Protein 7TLW (pdb70)

Foldseek 3Di:
DPADDLVRVLVQVVDFQWKFKWWFDDWADDVVVQKIKTKTKTQFTFHHPLCQWADDVVDPSITIHIEIEGNVCRVCVDGDMWIWTFYADPNHTYTDHTHHVVVNVVSVVVCVVVVNRPDDDDRD

Organism: Mus musculus (NCBI:txid10090)

Solvent-accessible surface area: 7330 Å² total; per-residue (Å²): 111,92,125,29,64,90,93,88,5,12,91,11,0,37,107,6,41,0,0,0,43,0,86,48,85,85,41,72,83,40,80,140,121,124,34,0,22,6,92,0,66,0,20,88,48,70,72,46,91,69,134,21,0,93,80,8,130,183,43,99,51,56,65,68,11,84,0,32,14,101,43,114,38,1,93,83,49,40,166,32,32,15,0,3,1,0,70,0,91,196,44,116,3,82,38,34,6,38,32,98,8,64,59,7,62,133,28,18,144,132,4,78,156,108,58,96,23,87,37,134,16,130,9,134

B-factor: mean 32.49, std 14.84, range [12.59, 102.36]

Radius of gyration: 14.04 Å; Cα contacts (8 Å, |Δi|>4): 259; chains: 1; bounding box: 40×35×30 Å

Structure (mmCIF, N/CA/C/O backbone):
data_7TLW
#
_entry.id   7TLW
#
_cell.length_a   61.999
_cell.length_b   80.162
_cell.length_c   51.585
_cell.angle_alpha   90.000
_cell.angle_beta   90.000
_cell.angle_gamma   90.000
#
_symmetry.space_group_name_H-M   'C 2 2 21'
#
loop_
_entity.id
_entity.type
_entity.pdbx_description
1 polymer 'Meteorin-like protein'
2 non-polymer 'IODIDE ION'
3 water water
#
loop_
_atom_site.group_PDB
_atom_site.id
_atom_site.type_symbol
_atom_site.label_atom_id
_atom_site.label_alt_id
_atom_site.label_comp_id
_atom_site.label_asym_id
_atom_site.label_entity_id
_atom_site.label_seq_id
_atom_site.pdbx_PDB_ins_code
_atom_site.Cartn_x
_atom_site.Cartn_y
_atom_site.Cartn_z
_atom_site.occupancy
_atom_site.B_iso_or_equiv
_atom_site.auth_seq_id
_atom_site.auth_comp_id
_atom_site.auth_asym_id
_atom_site.auth_atom_id
_atom_site.pdbx_PDB_model_num
ATOM 1 N N . CYS A 1 17 ? 15.872 7.742 22.738 1.00 60.31 143 CYS A N 1
ATOM 2 C CA . CYS A 1 17 ? 16.742 8.097 21.624 1.00 64.43 143 CYS A CA 1
ATOM 3 C C . CYS A 1 17 ? 15.987 8.839 20.524 1.00 64.66 143 CYS A C 1
ATOM 4 O O . CYS A 1 17 ? 16.594 9.354 19.585 1.00 67.92 143 CYS A O 1
ATOM 11 N N . ARG A 1 18 ? 14.664 8.875 20.621 1.00 56.11 144 ARG A N 1
ATOM 12 C CA . ARG A 1 18 ? 13.906 9.751 19.744 1.00 55.60 144 ARG A CA 1
ATOM 13 C C . ARG A 1 18 ? 14.380 11.189 19.963 1.00 46.57 144 ARG A C 1
ATOM 14 O O . ARG A 1 18 ? 14.682 11.571 21.096 1.00 45.43 144 ARG A O 1
ATOM 18 N N . PRO A 1 19 ? 14.498 11.988 18.905 1.00 45.88 145 PRO A N 1
ATOM 19 C CA . PRO A 1 19 ? 14.807 13.407 19.121 1.00 42.87 145 PRO A CA 1
ATOM 20 C C . PRO A 1 19 ? 13.751 14.067 19.991 1.00 36.52 145 PRO A C 1
ATOM 21 O O . PRO A 1 19 ? 12.585 13.657 20.026 1.00 38.53 145 PRO A O 1
ATOM 32 N N . CYS A 1 20 ? 14.185 15.101 20.709 1.00 24.62 146 CYS A N 1
ATOM 33 C CA . CYS A 1 20 ? 13.246 15.977 21.391 1.00 21.48 146 CYS A CA 1
ATOM 34 C C . CYS A 1 20 ? 12.252 16.547 20.386 1.00 26.14 146 CYS A C 1
ATOM 35 O O . CYS A 1 20 ? 12.616 16.886 19.257 1.00 21.91 146 CYS A O 1
ATOM 42 N N . SER A 1 21 ? 11.000 16.671 20.808 1.00 27.71 147 SER A N 1
ATOM 43 C CA . SER A 1 21 ? 10.016 17.402 20.029 1.00 22.31 147 SER A CA 1
ATOM 44 C C . SER A 1 21 ? 10.375 18.883 19.990 1.00 17.88 147 SER A C 1
ATOM 45 O O . SER A 1 21 ? 11.108 19.395 20.840 1.00 19.16 147 SER A O 1
ATOM 53 N N . ASP A 1 22 ? 9.819 19.582 19.000 1.00 17.76 148 ASP A N 1
ATOM 54 C CA . ASP A 1 22 ? 9.998 21.030 18.942 1.00 19.32 148 ASP A CA 1
ATOM 55 C C . ASP A 1 22 ? 9.508 21.703 20.220 1.00 20.35 148 ASP A C 1
ATOM 56 O O . ASP A 1 22 ? 10.127 22.659 20.694 1.00 20.12 148 ASP A O 1
ATOM 65 N N . THR A 1 23 ? 8.387 21.241 20.783 1.00 22.75 149 THR A N 1
ATOM 66 C CA . THR A 1 23 ? 7.929 21.805 22.051 1.00 23.93 149 THR A CA 1
ATOM 67 C C . THR A 1 23 ? 8.974 21.605 23.136 1.00 18.22 149 THR A C 1
ATOM 68 O O . THR A 1 23 ? 9.272 22.528 23.907 1.00 22.05 149 THR A O 1
ATOM 79 N N . GLU A 1 24 ? 9.556 20.404 23.207 1.00 21.00 150 GLU A N 1
ATOM 80 C CA . GLU A 1 24 ? 10.555 20.124 24.226 1.00 20.66 150 GLU A CA 1
ATOM 81 C C . GLU A 1 24 ? 11.784 21.011 24.061 1.00 18.95 150 GLU A C 1
ATOM 82 O O . GLU A 1 24 ? 12.350 21.487 25.047 1.00 16.94 150 GLU A O 1
ATOM 94 N N . VAL A 1 25 ? 12.215 21.244 22.821 1.00 16.78 151 VAL A N 1
ATOM 95 C CA . VAL A 1 25 ? 13.373 22.108 22.615 1.00 17.06 151 VAL A CA 1
ATOM 96 C C . VAL A 1 25 ? 13.051 23.542 23.019 1.00 19.69 151 VAL A C 1
ATOM 97 O O . VAL A 1 25 ? 13.870 24.226 23.644 1.00 16.33 151 VAL A O 1
ATOM 110 N N . LEU A 1 26 ? 11.851 24.020 22.708 1.00 18.65 152 LEU A N 1
ATOM 111 C CA . LEU A 1 26 ? 11.527 25.405 23.039 1.00 16.71 152 LEU A CA 1
ATOM 112 C C . LEU A 1 26 ? 11.518 25.632 24.543 1.00 18.86 152 LEU A C 1
ATOM 113 O O . LEU A 1 26 ? 11.926 26.693 25.023 1.00 23.14 152 LEU A O 1
ATOM 129 N N . LEU A 1 27 ? 11.015 24.661 25.298 1.00 17.62 153 LEU A N 1
ATOM 130 C CA . LEU A 1 27 ? 11.053 24.747 26.749 1.00 17.91 153 LEU A CA 1
ATOM 131 C C . LEU A 1 27 ? 12.480 24.596 27.273 1.00 17.27 153 LEU A C 1
ATOM 132 O O . LEU A 1 27 ? 12.884 25.276 28.230 1.00 20.44 153 LEU A O 1
ATOM 148 N N . ALA A 1 28 ? 13.256 23.717 26.647 1.00 16.73 154 ALA A N 1
ATOM 149 C CA . ALA A 1 28 ? 14.607 23.440 27.125 1.00 16.41 154 ALA A CA 1
ATOM 150 C C . ALA A 1 28 ? 15.490 24.672 27.042 1.00 16.41 154 ALA A C 1
ATOM 151 O O . ALA A 1 28 ? 16.318 24.902 27.925 1.00 17.82 154 ALA A O 1
ATOM 158 N N . ILE A 1 29 ? 15.363 25.459 25.972 1.00 15.99 155 ILE A N 1
ATOM 159 C CA . ILE A 1 29 ? 16.261 26.600 25.861 1.00 18.32 155 ILE A CA 1
ATOM 160 C C . ILE A 1 29 ? 15.951 27.635 26.936 1.00 18.86 155 ILE A C 1
ATOM 161 O O . ILE A 1 29 ? 16.799 28.487 27.241 1.00 22.65 155 ILE A O 1
ATOM 177 N N . CYS A 1 30 ? 14.774 27.557 27.558 1.00 19.77 156 CYS A N 1
ATOM 178 C CA . CYS A 1 30 ? 14.450 28.450 28.663 1.00 27.65 156 CYS A CA 1
ATOM 179 C C . CYS A 1 30 ? 14.819 27.892 30.034 1.00 26.27 156 CYS A C 1
ATOM 180 O O . CYS A 1 30 ? 15.209 28.669 30.912 1.00 27.51 156 CYS A O 1
ATOM 187 N N . THR A 1 31 ? 14.732 26.580 30.248 1.00 19.76 157 THR A N 1
ATOM 188 C CA . THR A 1 31 ? 14.850 26.008 31.582 1.00 20.30 157 THR A CA 1
ATOM 189 C C . THR A 1 31 ? 16.074 25.126 31.812 1.00 20.81 157 THR A C 1
ATOM 190 O O . THR A 1 31 ? 16.406 24.866 32.970 1.00 22.59 157 THR A O 1
ATOM 201 N N . SER A 1 32 ? 16.735 24.647 30.765 1.00 18.55 158 SER A N 1
ATOM 202 C CA . SER A 1 32 ? 17.844 23.729 30.934 1.00 17.04 158 SER A CA 1
ATOM 203 C C . SER A 1 32 ? 19.048 24.413 31.569 1.00 19.03 158 SER A C 1
ATOM 204 O O . SER A 1 32 ? 19.295 25.609 31.392 1.00 22.18 158 SER A O 1
ATOM 212 N N . ASP A 1 33 ? 19.820 23.613 32.295 1.00 17.43 159 ASP A N 1
ATOM 213 C CA . ASP A 1 33 ? 20.995 24.141 32.970 1.00 18.19 159 ASP A CA 1
ATOM 214 C C . ASP A 1 33 ? 22.017 24.678 31.972 1.00 20.73 159 ASP A C 1
ATOM 215 O O . ASP A 1 33 ? 22.688 25.680 32.247 1.00 20.62 159 ASP A O 1
ATOM 224 N N . PHE A 1 34 ? 22.184 24.011 30.820 1.00 15.63 160 PHE A N 1
ATOM 225 C CA . PHE A 1 34 ? 23.096 24.519 29.798 1.00 15.90 160 PHE A CA 1
ATOM 226 C C . PHE A 1 34 ? 22.457 24.494 28.413 1.00 14.56 160 PHE A C 1
ATOM 227 O O . PHE A 1 34 ? 21.643 23.627 28.091 1.00 18.31 160 PHE A O 1
ATOM 244 N N . VAL A 1 35 ? 22.858 25.474 27.600 1.00 14.84 161 VAL A N 1
ATOM 245 C CA . VAL A 1 35 ? 22.408 25.684 26.225 1.00 17.55 161 VAL A CA 1
ATOM 246 C C . VAL A 1 35 ? 23.642 26.207 25.491 1.00 16.66 161 VAL A C 1
ATOM 247 O O . VAL A 1 35 ? 24.125 27.299 25.803 1.00 17.82 161 VAL A O 1
ATOM 260 N N . VAL A 1 36 ? 24.142 25.444 24.519 1.00 14.43 162 VAL A N 1
ATOM 261 C CA . VAL A 1 36 ? 25.355 25.804 23.793 1.00 16.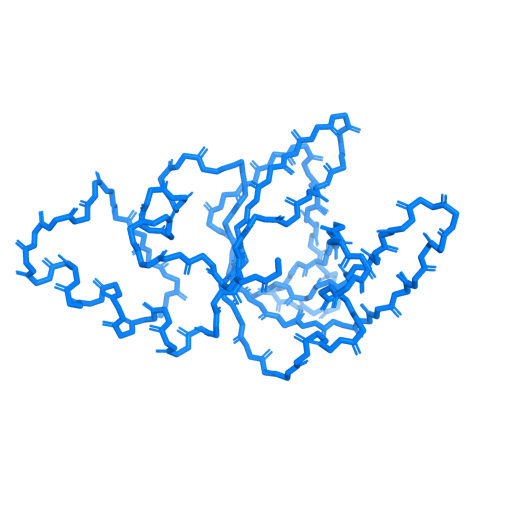68 162 VAL A CA 1
ATOM 262 C C . VAL A 1 36 ? 25.198 25.383 22.341 1.00 17.07 162 VAL A C 1
ATOM 263 O O . VAL A 1 36 ? 24.484 24.431 22.022 1.00 18.31 162 VAL A O 1
ATOM 276 N N . ARG A 1 37 ? 25.840 26.133 21.453 1.00 15.17 163 ARG A N 1
ATOM 277 C CA . ARG A 1 37 ? 25.971 25.767 20.053 1.00 14.88 163 ARG A CA 1
ATOM 278 C C . ARG A 1 37 ? 27.385 25.252 19.832 1.00 18.04 163 ARG A C 1
ATOM 279 O O . ARG A 1 37 ? 28.349 25.854 20.304 1.00 16.96 163 ARG A O 1
ATOM 300 N N . GLY A 1 38 ? 27.525 24.152 19.116 1.00 16.75 164 GLY A N 1
ATOM 301 C CA . GLY A 1 38 ? 28.861 23.677 18.831 1.00 18.71 164 GLY A CA 1
ATOM 302 C C . GLY A 1 38 ? 28.904 22.397 18.045 1.00 16.45 164 GLY A C 1
ATOM 303 O O . GLY A 1 38 ? 27.950 22.006 17.372 1.00 15.51 164 GLY A O 1
ATOM 307 N N A PHE A 1 39 ? 30.056 21.740 18.167 0.46 15.73 165 PHE A N 1
ATOM 308 N N B PHE A 1 39 ? 30.050 21.736 18.126 0.54 15.78 165 PHE A N 1
ATOM 309 C CA A PHE A 1 39 ? 30.405 20.562 17.395 0.46 15.53 165 PHE A CA 1
ATOM 310 C CA B PHE A 1 39 ? 30.253 20.513 17.375 0.54 15.48 165 PHE A CA 1
ATOM 311 C C A PHE A 1 39 ? 30.877 19.459 18.330 0.46 15.66 165 PHE A C 1
ATOM 312 C C B PHE A 1 39 ? 31.019 19.502 18.210 0.54 15.65 165 PHE A C 1
ATOM 313 O O A PHE A 1 39 ? 31.275 19.706 19.471 0.46 14.79 165 PHE A O 1
ATOM 314 O O B PHE A 1 39 ? 31.720 19.841 19.163 0.54 13.00 165 PHE A O 1
ATOM 347 N N . ILE A 1 40 ? 30.867 18.238 17.821 1.00 16.46 166 ILE A N 1
ATOM 348 C CA . ILE A 1 40 ? 31.509 17.139 18.518 1.00 13.84 166 ILE A CA 1
ATOM 349 C C . ILE A 1 40 ? 33.001 17.151 18.207 1.00 15.33 166 ILE A C 1
ATOM 350 O O . ILE A 1 40 ? 33.416 17.332 17.057 1.00 17.51 166 ILE A O 1
ATOM 367 N N . GLU A 1 41 ? 33.805 16.966 19.248 1.00 16.54 167 GLU A N 1
ATOM 368 C CA . GLU A 1 41 ? 35.256 16.854 19.194 1.00 17.69 167 GLU A CA 1
ATOM 369 C C . GLU A 1 41 ? 35.727 15.411 19.238 1.00 18.76 167 GLU A C 1
ATOM 370 O O . GLU A 1 41 ? 36.642 15.033 18.499 1.00 21.23 167 GLU A O 1
ATOM 382 N N . ASP A 1 42 ? 35.104 14.588 20.071 1.00 16.48 168 ASP A N 1
ATOM 383 C CA . ASP A 1 42 ? 35.496 13.205 20.285 1.00 20.29 168 ASP A CA 1
ATOM 384 C C . ASP A 1 42 ? 34.366 12.522 21.035 1.00 21.34 168 ASP A C 1
ATOM 385 O O . ASP A 1 42 ? 33.568 13.171 21.712 1.00 20.04 168 ASP A O 1
ATOM 394 N N . VAL A 1 43 ? 34.305 11.207 20.909 1.00 17.73 169 VAL A N 1
ATOM 395 C CA . VAL A 1 43 ? 33.312 10.402 21.606 1.00 18.79 169 VAL A CA 1
ATOM 396 C C . VAL A 1 43 ? 34.035 9.237 22.253 1.00 24.78 169 VAL A C 1
ATOM 397 O O . VAL A 1 43 ? 34.842 8.566 21.599 1.00 21.82 169 VAL A O 1
ATOM 410 N N A THR A 1 44 ? 33.802 9.043 23.549 0.58 18.18 170 THR A N 1
ATOM 411 N N B THR A 1 44 ? 33.738 8.976 23.523 0.42 18.45 170 THR A N 1
ATOM 412 C CA A THR A 1 44 ? 34.283 7.877 24.272 0.58 16.05 170 THR A CA 1
ATOM 413 C CA B THR A 1 44 ? 34.298 7.808 24.189 0.42 16.32 170 THR A CA 1
ATOM 414 C C A THR A 1 44 ? 33.088 7.151 24.876 0.58 18.61 170 THR A C 1
ATOM 415 C C B THR A 1 44 ? 33.207 7.123 24.985 0.42 18.60 170 THR A C 1
ATOM 416 O O A THR A 1 44 ? 32.192 7.785 25.439 0.58 18.35 170 THR A O 1
ATOM 417 O O B THR A 1 44 ? 32.522 7.759 25.790 0.42 19.98 170 THR A O 1
ATOM 438 N N . HIS A 1 45 ? 33.069 5.829 24.768 1.00 19.48 171 HIS A N 1
ATOM 439 C CA . HIS A 1 45 ? 31.989 5.058 25.355 1.00 20.72 171 HIS A CA 1
ATOM 440 C C . HIS A 1 45 ? 32.384 4.549 26.734 1.00 19.43 171 HIS A C 1
ATOM 441 O O . HIS A 1 45 ? 33.552 4.245 27.013 1.00 20.60 171 HIS A O 1
ATOM 456 N N . VAL A 1 46 ? 31.386 4.492 27.609 1.00 17.16 172 VAL A N 1
ATOM 457 C CA . VAL A 1 46 ? 31.542 3.978 28.963 1.00 18.40 172 VAL A CA 1
ATOM 458 C C . VAL A 1 46 ? 30.552 2.834 29.133 1.00 24.09 172 VAL A C 1
ATOM 459 O O . VAL A 1 46 ? 29.496 3.015 29.755 1.00 22.62 172 VAL A O 1
ATOM 472 N N . PRO A 1 47 ? 30.844 1.648 28.597 1.00 20.43 173 PRO A N 1
ATOM 473 C CA . PRO A 1 47 ? 29.817 0.592 28.570 1.00 23.00 173 PRO A CA 1
ATOM 474 C C . PRO A 1 47 ? 29.297 0.209 29.947 1.00 21.99 173 PRO A C 1
ATOM 475 O O . PRO A 1 47 ? 28.113 -0.128 30.082 1.00 27.08 173 PRO A O 1
ATOM 486 N N . GLU A 1 48 ? 30.150 0.238 30.974 1.00 25.66 174 GLU A N 1
ATOM 487 C CA . GLU A 1 48 ? 29.720 -0.157 32.309 1.00 27.73 174 GLU A CA 1
ATOM 488 C C . GLU A 1 48 ? 28.563 0.697 32.816 1.00 29.75 174 GLU A C 1
ATOM 489 O O . GLU A 1 48 ? 27.732 0.210 33.595 1.00 37.02 174 GLU A O 1
ATOM 501 N N . GLN A 1 49 ? 28.489 1.959 32.397 1.00 29.52 175 GLN A N 1
ATOM 502 C CA . GLN A 1 49 ? 27.382 2.843 32.747 1.00 33.43 175 GLN A CA 1
ATOM 503 C C . GLN A 1 49 ? 26.397 3.037 31.606 1.00 29.65 175 GLN A C 1
ATOM 504 O O . GLN A 1 49 ? 25.466 3.837 31.737 1.00 31.64 175 GLN A O 1
ATOM 518 N N . GLN A 1 50 ? 26.604 2.354 30.483 1.00 25.23 176 GLN A N 1
ATOM 519 C CA . GLN A 1 50 ? 25.717 2.444 29.325 1.00 20.16 176 GLN A CA 1
ATOM 520 C C . GLN A 1 50 ? 25.517 3.888 28.891 1.00 26.73 176 GLN A C 1
ATOM 521 O O . GLN A 1 50 ? 24.426 4.306 28.491 1.00 25.19 176 GLN A O 1
ATOM 535 N N . VAL A 1 51 ? 26.602 4.655 28.935 1.00 19.13 177 VAL A N 1
ATOM 536 C CA . VAL A 1 51 ? 26.585 6.025 28.462 1.00 18.74 177 VAL A CA 1
ATOM 537 C C . VAL A 1 51 ? 27.767 6.218 27.530 1.00 21.97 177 VAL A C 1
ATOM 538 O O . VAL A 1 51 ? 28.737 5.461 27.543 1.00 21.29 177 VAL A O 1
ATOM 551 N N . SER A 1 52 ? 27.664 7.249 26.711 1.00 22.58 178 SER A N 1
ATOM 552 C CA . SER A 1 52 ? 28.783 7.757 25.941 1.00 21.05 178 SER A CA 1
ATOM 553 C C . SER A 1 52 ? 29.132 9.138 26.468 1.00 18.75 178 SER A C 1
ATOM 554 O O . SER A 1 52 ? 28.256 9.905 26.879 1.00 21.73 178 SER A O 1
ATOM 562 N N . VAL A 1 53 ? 30.420 9.442 26.467 1.00 15.27 179 VAL A N 1
ATOM 563 C CA . VAL A 1 53 ? 30.897 10.777 26.791 1.00 17.20 179 VAL A CA 1
ATOM 564 C C . VAL A 1 53 ? 31.233 11.480 25.488 1.00 18.98 179 VAL A C 1
ATOM 565 O O . VAL A 1 53 ? 32.064 11.001 24.703 1.00 17.89 179 VAL A O 1
ATOM 578 N N A ILE A 1 54 ? 30.572 12.604 25.235 0.47 16.55 180 ILE A N 1
ATOM 579 N N B ILE A 1 54 ? 30.605 12.629 25.267 0.53 16.54 180 ILE A N 1
ATOM 580 C CA A ILE A 1 54 ? 30.794 13.384 24.024 0.47 15.57 180 ILE A CA 1
ATOM 581 C CA B ILE A 1 54 ? 30.763 13.403 24.043 0.53 15.59 180 ILE A CA 1
ATOM 582 C C A ILE A 1 54 ? 31.545 14.650 24.405 0.47 16.99 180 ILE A C 1
ATOM 583 C C B ILE A 1 54 ? 31.528 14.676 24.389 0.53 17.00 180 ILE A C 1
ATOM 584 O O A ILE A 1 54 ? 31.041 15.476 25.176 0.47 18.28 180 ILE A O 1
ATOM 585 O O B ILE A 1 54 ? 31.027 15.532 25.128 0.53 18.27 180 ILE A O 1
ATOM 616 N N . TYR A 1 55 ? 32.743 14.800 23.856 1.00 15.12 181 TYR A N 1
ATOM 617 C CA . TYR A 1 55 ? 33.535 16.008 24.012 1.00 16.45 181 TYR A CA 1
ATOM 618 C C . TYR A 1 55 ? 33.119 17.017 22.948 1.00 20.41 181 TYR A C 1
ATOM 619 O O . TYR A 1 55 ? 32.990 16.677 21.769 1.00 18.99 181 TYR A O 1
ATOM 638 N N . LEU A 1 56 ? 32.860 18.245 23.386 1.00 14.24 182 LEU A N 1
ATOM 639 C CA . LEU A 1 56 ? 32.257 19.283 22.566 1.00 13.39 182 LEU A CA 1
ATOM 640 C C . LEU A 1 56 ? 33.165 20.497 22.462 1.00 16.34 182 LEU A C 1
ATOM 641 O O . LEU A 1 56 ? 33.769 20.920 23.450 1.00 20.26 182 LEU A O 1
ATOM 657 N N . ARG A 1 57 ? 33.247 21.060 21.267 1.00 16.65 183 ARG A N 1
ATOM 658 C CA . ARG A 1 57 ? 33.889 22.348 21.020 1.00 16.55 183 ARG A CA 1
ATOM 659 C C . ARG A 1 57 ? 32.750 23.337 20.787 1.00 19.36 183 ARG A C 1
ATOM 660 O O . ARG A 1 57 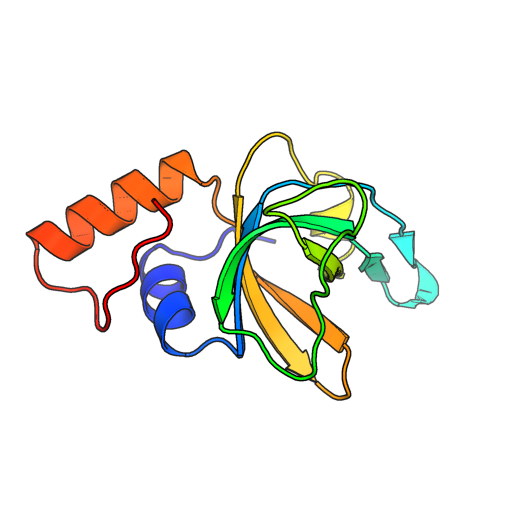? 32.044 23.259 19.775 1.00 20.47 183 ARG A O 1
ATOM 681 N N . VAL A 1 58 ? 32.558 24.244 21.733 1.00 17.63 184 VAL A N 1
ATOM 682 C CA . VAL A 1 58 ? 31.424 25.165 21.731 1.00 15.47 184 VAL A CA 1
ATOM 683 C C . VAL A 1 58 ? 31.866 26.494 21.141 1.00 21.13 184 VAL A C 1
ATOM 684 O O . VAL A 1 58 ? 32.919 27.018 21.502 1.00 24.14 184 VAL A O 1
ATOM 697 N N . ASN A 1 59 ? 31.062 27.052 20.237 1.00 19.34 185 ASN A N 1
ATOM 698 C CA . ASN A 1 59 ? 31.352 28.366 19.679 1.00 25.15 185 ASN A CA 1
ATOM 699 C C . ASN A 1 59 ? 30.370 29.442 20.129 1.00 27.61 185 ASN A C 1
ATOM 700 O O . ASN A 1 59 ? 30.641 30.625 19.904 1.00 31.12 185 ASN A O 1
ATOM 711 N N . ARG A 1 60 ? 29.251 29.077 20.761 1.00 21.01 186 ARG A N 1
ATOM 712 C CA . ARG A 1 60 ? 28.370 30.043 21.412 1.00 22.16 186 ARG A CA 1
ATOM 713 C C . ARG A 1 60 ? 27.873 29.433 22.709 1.00 25.08 186 ARG A C 1
ATOM 714 O O . ARG A 1 60 ? 27.320 28.335 22.697 1.00 20.96 186 ARG A O 1
ATOM 735 N N . LEU A 1 61 ? 28.072 30.116 23.818 1.00 22.98 187 LEU A N 1
ATOM 736 C CA . LEU A 1 61 ? 27.676 29.603 25.125 1.00 20.72 187 LEU A CA 1
ATOM 737 C C . LEU A 1 61 ? 26.543 30.474 25.653 1.00 24.22 187 LEU A C 1
ATOM 738 O O . LEU A 1 61 ? 26.773 31.616 26.074 1.00 26.79 187 LEU A O 1
ATOM 754 N N . HIS A 1 62 ? 25.315 29.940 25.617 1.00 23.11 188 HIS A N 1
ATOM 755 C CA . HIS A 1 62 ? 24.178 30.736 26.057 1.00 24.22 188 HIS A CA 1
ATOM 756 C C . HIS A 1 62 ? 24.002 30.689 27.570 1.00 31.54 188 HIS A C 1
ATOM 757 O O . HIS A 1 62 ? 23.640 31.695 28.185 1.00 36.24 188 HIS A O 1
ATOM 771 N N . ARG A 1 63 ? 24.209 29.527 28.178 1.00 27.13 189 ARG A N 1
ATOM 772 C CA . ARG A 1 63 ? 24.018 29.357 29.611 1.00 29.35 189 ARG A CA 1
ATOM 773 C C . ARG A 1 63 ? 24.695 28.065 30.026 1.00 22.52 189 ARG A C 1
ATOM 774 O O . ARG A 1 63 ? 24.790 27.130 29.235 1.00 18.93 189 ARG A O 1
ATOM 795 N N . GLN A 1 64 ? 25.178 28.016 31.263 1.00 27.95 190 GLN A N 1
ATOM 796 C CA . GLN A 1 64 ? 25.672 26.748 31.791 1.00 25.81 190 GLN A CA 1
ATOM 797 C C . GLN A 1 64 ? 25.642 26.777 33.320 1.00 27.34 190 GLN A C 1
ATOM 798 O O . GLN A 1 64 ? 25.252 27.771 33.933 1.00 30.06 190 GLN A O 1
ATOM 812 N N . LYS A 1 65 ? 26.110 25.672 33.920 1.00 26.21 191 LYS A N 1
ATOM 813 C CA . LYS A 1 65 ? 26.161 25.428 35.363 1.00 35.64 191 LYS A CA 1
ATOM 814 C C . LYS A 1 65 ? 27.455 24.686 35.672 1.00 30.66 191 LYS A C 1
ATOM 815 O O . LYS A 1 65 ? 27.906 23.858 34.876 1.00 31.05 191 LYS A O 1
ATOM 834 N N . SER A 1 66 ? 28.064 25.010 36.815 1.00 30.25 192 SER A N 1
ATOM 835 C CA . SER A 1 66 ? 29.193 24.269 37.386 1.00 35.99 192 SER A CA 1
ATOM 836 C C . SER A 1 66 ? 30.428 24.248 36.483 1.00 35.19 192 SER A C 1
ATOM 837 O O . SER A 1 66 ? 31.271 23.337 36.592 1.00 29.38 192 SER A O 1
ATOM 845 N N . ARG A 1 67 ? 30.545 25.230 35.590 1.00 31.07 193 ARG A N 1
ATOM 846 C CA . ARG A 1 67 ? 31.724 25.412 34.750 1.00 26.42 193 ARG A CA 1
ATOM 847 C C . ARG A 1 67 ? 32.036 24.162 33.936 1.00 24.52 193 ARG A C 1
ATOM 848 O O . ARG A 1 67 ? 33.190 23.765 33.789 1.00 29.18 193 ARG A O 1
ATOM 869 N N A VAL A 1 68 ? 30.991 23.522 33.411 0.53 24.90 194 VAL A N 1
ATOM 870 N N B VAL A 1 68 ? 30.997 23.552 33.367 0.47 24.86 194 VAL A N 1
ATOM 871 C CA A VAL A 1 68 ? 31.203 22.371 32.539 0.53 26.54 194 VAL A CA 1
ATOM 872 C CA B VAL A 1 68 ? 31.217 22.355 32.564 0.47 26.54 194 VAL A CA 1
ATOM 873 C C A VAL A 1 68 ? 32.090 22.764 31.368 0.53 25.09 194 VAL A C 1
ATOM 874 C C B VAL A 1 68 ? 31.967 22.694 31.278 0.47 25.09 194 VAL A C 1
ATOM 875 O O A VAL A 1 68 ? 33.028 22.044 31.007 0.53 24.88 194 VAL A O 1
ATOM 876 O O B VAL A 1 68 ? 32.696 21.852 30.742 0.47 24.96 194 VAL A O 1
ATOM 901 N N . PHE A 1 69 ? 31.810 23.916 30.767 1.00 20.99 195 PHE A N 1
ATOM 902 C CA . PHE A 1 69 ? 32.512 24.392 29.581 1.00 22.22 195 PHE A CA 1
ATOM 903 C C . PHE A 1 69 ? 33.502 25.480 29.976 1.00 22.74 195 PHE A C 1
ATOM 904 O O . PHE A 1 69 ? 33.142 26.423 30.685 1.00 23.98 195 PHE A O 1
ATOM 922 N N . GLN A 1 70 ? 34.747 25.350 29.518 1.00 23.65 196 GLN A N 1
ATOM 923 C CA . GLN A 1 70 ? 35.809 26.278 29.870 1.00 25.98 196 GLN A CA 1
ATOM 924 C C . GLN A 1 70 ? 36.539 26.745 28.623 1.00 30.66 196 GLN A C 1
ATOM 925 O O . GLN A 1 70 ? 36.587 26.029 27.620 1.00 26.15 196 GLN A O 1
ATOM 939 N N . PRO A 1 71 ? 37.102 27.951 28.654 1.00 29.35 197 PRO A N 1
ATOM 940 C CA . PRO A 1 71 ? 37.755 28.482 27.448 1.00 30.92 197 PRO A CA 1
ATOM 941 C C . PRO A 1 71 ? 38.865 27.585 26.921 1.00 31.74 197 PRO A C 1
ATOM 942 O O . PRO A 1 71 ? 39.668 27.042 27.680 1.00 32.87 197 PRO A O 1
ATOM 953 N N . ALA A 1 72 ? 38.900 27.447 25.593 1.00 31.85 198 ALA A N 1
ATOM 954 C CA . ALA A 1 72 ? 40.023 26.819 24.910 1.00 40.83 198 ALA A CA 1
ATOM 955 C C . ALA A 1 72 ? 41.073 27.884 24.664 1.00 41.81 198 ALA A C 1
ATOM 956 O O . ALA A 1 72 ? 40.837 28.807 23.868 1.00 44.48 198 ALA A O 1
ATOM 963 N N . PRO A 1 73 ? 42.246 27.837 25.331 1.00 59.66 199 PRO A N 1
ATOM 964 C CA . PRO A 1 73 ? 43.233 28.912 25.143 1.00 66.85 199 PRO A CA 1
ATOM 965 C C . PRO A 1 73 ? 43.597 29.145 23.682 1.00 69.24 199 PRO A C 1
ATOM 966 O O . PRO A 1 73 ? 43.365 30.239 23.157 1.00 70.97 199 PRO A O 1
ATOM 977 N N . GLU A 1 74 ? 44.141 28.128 23.007 1.00 72.44 200 GLU A N 1
ATOM 978 C CA . GLU A 1 74 ? 44.573 28.312 21.623 1.00 73.68 200 GLU A CA 1
ATOM 979 C C . GLU A 1 74 ? 43.420 28.764 20.733 1.00 76.64 200 GLU A C 1
ATOM 980 O O . GLU A 1 74 ? 43.594 29.627 19.864 1.00 79.63 200 GLU A O 1
ATOM 992 N N . ASP A 1 75 ? 42.235 28.186 20.935 1.00 72.51 201 ASP A N 1
AT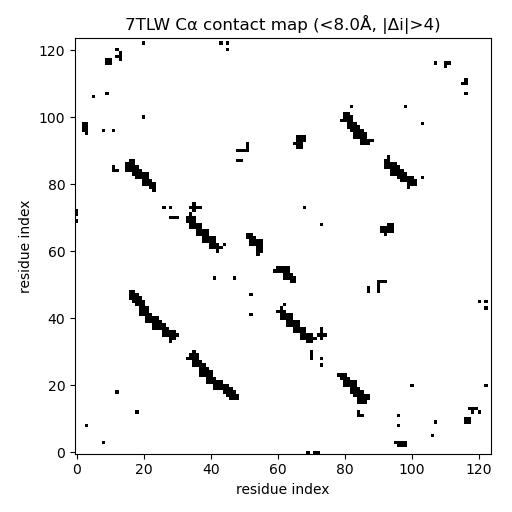OM 993 C CA . ASP A 1 75 ? 41.108 28.341 20.016 1.00 68.83 201 ASP A CA 1
ATOM 994 C C . ASP A 1 75 ? 40.205 29.460 20.527 1.00 61.08 201 ASP A C 1
ATOM 995 O O . ASP A 1 75 ? 39.173 29.232 21.158 1.00 54.20 201 ASP A O 1
ATOM 1004 N N . SER A 1 76 ? 40.611 30.695 20.233 1.00 60.77 202 SER A N 1
ATOM 1005 C CA . SER A 1 76 ? 39.862 31.862 20.677 1.00 55.10 202 SER A CA 1
ATOM 1006 C C . SER A 1 76 ? 38.408 31.773 20.230 1.00 56.49 202 SER A C 1
ATOM 1007 O O . SER A 1 76 ? 38.090 31.231 19.168 1.00 49.86 202 SER A O 1
ATOM 1015 N N . GLY A 1 77 ? 37.521 32.309 21.066 1.00 46.21 203 GLY A N 1
ATOM 1016 C CA . GLY A 1 77 ? 36.100 32.302 20.805 1.00 47.52 203 GLY A CA 1
ATOM 1017 C C . GLY A 1 77 ? 35.392 31.004 21.115 1.00 43.33 203 GLY A C 1
ATOM 1018 O O . GLY A 1 77 ? 34.166 30.934 20.945 1.00 45.81 203 GLY A O 1
ATOM 1022 N N . HIS A 1 78 ? 36.111 29.985 21.581 1.00 41.58 204 HIS A N 1
ATOM 1023 C CA . HIS A 1 78 ? 35.555 28.654 21.765 1.00 31.31 204 HIS A CA 1
ATOM 1024 C C . HIS A 1 78 ? 35.764 28.165 23.195 1.00 38.02 204 HIS A C 1
ATOM 1025 O O . HIS A 1 78 ? 36.664 28.617 23.913 1.00 30.51 204 HIS A O 1
ATOM 1039 N N . TRP A 1 79 ? 34.911 27.217 23.587 1.00 27.14 205 TRP A N 1
ATOM 1040 C CA . TRP A 1 79 ? 34.999 26.529 24.863 1.00 20.97 205 TRP A CA 1
ATOM 1041 C C . TRP A 1 79 ? 35.055 25.025 24.624 1.00 19.38 205 TRP A C 1
ATOM 1042 O O . TRP A 1 79 ? 34.633 24.526 23.578 1.00 21.08 205 TRP A O 1
ATOM 1063 N N . LEU A 1 80 ? 35.564 24.294 25.609 1.00 23.01 206 LEU A N 1
ATOM 1064 C CA . LEU A 1 80 ? 35.613 22.840 25.538 1.00 19.15 206 LEU A CA 1
ATOM 1065 C C . LEU A 1 80 ? 34.967 22.263 26.788 1.00 20.15 206 LEU A C 1
ATOM 1066 O O . LEU A 1 80 ? 35.098 22.816 27.886 1.00 21.12 206 LEU A O 1
ATOM 1082 N N . GLY A 1 81 ? 34.221 21.178 26.614 1.00 18.95 207 GLY A N 1
ATOM 1083 C CA . GLY A 1 81 ? 33.646 20.471 27.742 1.00 19.49 207 GLY A CA 1
ATOM 1084 C C . GLY A 1 81 ? 33.168 19.120 27.259 1.00 17.51 207 GLY A C 1
ATOM 1085 O O . GLY A 1 81 ? 33.304 18.778 26.085 1.00 21.30 207 GLY A O 1
ATOM 1089 N N . HIS A 1 82 ? 32.590 18.347 28.169 1.00 21.81 208 HIS A N 1
ATOM 1090 C CA . HIS A 1 82 ? 32.037 17.056 27.786 1.00 19.89 208 HIS A CA 1
ATOM 1091 C C . HIS A 1 82 ? 30.685 16.852 28.454 1.00 22.52 208 HIS A C 1
ATOM 1092 O O . HIS A 1 82 ? 30.403 17.392 29.530 1.00 20.94 208 HIS A O 1
ATOM 1106 N N . VAL A 1 83 ? 29.838 16.084 27.772 1.00 18.63 209 VAL A N 1
ATOM 1107 C CA . VAL A 1 83 ? 28.486 15.789 28.219 1.00 19.96 209 VAL A CA 1
ATOM 1108 C C . VAL A 1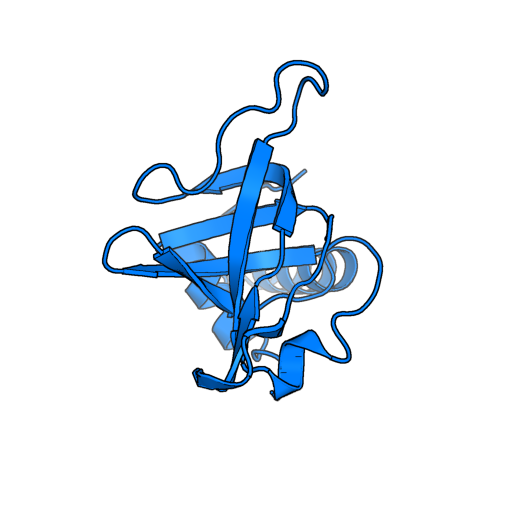 83 ? 28.295 14.288 28.084 1.00 21.08 209 VAL A C 1
ATOM 1109 O O . VAL A 1 83 ? 28.982 13.616 27.312 1.00 22.83 209 VAL A O 1
ATOM 1122 N N . THR A 1 84 ? 27.347 13.754 28.837 1.00 21.50 210 THR A N 1
ATOM 1123 C CA . THR A 1 84 ? 27.024 12.348 28.678 1.00 21.89 210 THR A CA 1
ATOM 1124 C C . THR A 1 84 ? 25.695 12.167 27.949 1.00 23.06 210 THR A C 1
ATOM 1125 O O . THR A 1 84 ? 24.800 13.024 27.997 1.00 24.06 210 THR A O 1
ATOM 1136 N N . THR A 1 85 ? 25.571 11.023 27.290 1.00 23.29 211 THR A N 1
ATOM 1137 C CA . THR A 1 85 ? 24.374 10.665 26.546 1.00 24.68 211 THR A CA 1
ATOM 1138 C C . THR A 1 85 ? 24.230 9.157 26.662 1.00 27.66 211 THR A C 1
ATOM 1139 O O . THR A 1 85 ? 25.199 8.448 26.950 1.00 24.81 211 THR A O 1
ATOM 1150 N N . LEU A 1 86 ? 23.002 8.676 26.495 1.00 27.35 212 LEU A N 1
ATOM 1151 C CA . LEU A 1 86 ? 22.789 7.239 26.493 1.00 28.48 212 LEU A CA 1
ATOM 1152 C C . LEU A 1 86 ? 23.644 6.622 25.399 1.00 27.53 212 LEU A C 1
ATOM 1153 O O . LEU A 1 86 ? 23.818 7.205 24.328 1.00 27.72 212 LEU A O 1
ATOM 1169 N N . LEU A 1 87 ? 24.205 5.446 25.674 1.00 27.85 213 LEU A N 1
ATOM 1170 C CA . LEU A 1 87 ? 25.079 4.814 24.693 1.00 27.27 213 LEU A CA 1
ATOM 1171 C C . LEU A 1 87 ? 24.373 4.626 23.357 1.00 31.80 213 LEU A C 1
ATOM 1172 O O . LEU A 1 87 ? 24.998 4.759 22.300 1.00 27.32 213 LEU A O 1
ATOM 1188 N N . GLN A 1 88 ? 23.073 4.365 23.363 1.00 32.15 214 GLN A N 1
ATOM 1189 C CA . GLN A 1 88 ? 22.301 4.160 22.111 1.00 33.14 214 GLN A CA 1
ATOM 1190 C C . GLN A 1 88 ? 22.386 5.426 21.258 1.00 34.77 214 GLN A C 1
ATOM 1191 O O . GLN A 1 88 ? 22.347 5.297 20.029 1.00 43.78 214 GLN A O 1
ATOM 1205 N N . CYS A 1 89 ? 22.520 6.599 21.876 1.00 35.11 215 CYS A N 1
ATOM 1206 C CA . CYS A 1 89 ? 22.623 7.896 21.161 1.00 36.85 215 CYS A CA 1
ATOM 1207 C C . CYS A 1 89 ? 24.066 8.191 20.748 1.00 34.41 215 CYS A C 1
ATOM 1208 O O . CYS A 1 89 ? 24.242 8.796 19.688 1.00 55.70 215 CYS A O 1
ATOM 1216 N N . GLY A 1 90 ? 25.064 7.770 21.524 1.00 27.68 216 GLY A N 1
ATOM 1217 C CA . GLY A 1 90 ? 26.469 8.128 21.257 1.00 26.08 216 GLY A CA 1
ATOM 1218 C C . GLY A 1 90 ? 27.121 7.328 20.148 1.00 30.96 216 GLY A C 1
ATOM 1219 O O . GLY A 1 90 ? 28.169 7.767 19.668 1.00 28.75 216 GLY A O 1
ATOM 1223 N N . VAL A 1 91 ? 26.540 6.198 19.760 1.00 29.07 217 VAL A N 1
ATOM 1224 C CA . VAL A 1 91 ? 27.136 5.301 18.726 1.00 32.75 217 VAL A CA 1
ATOM 1225 C C . VAL A 1 91 ? 26.808 5.844 17.334 1.00 38.33 217 VAL A C 1
ATOM 1226 O O . VAL A 1 91 ? 27.551 5.525 16.398 1.00 45.83 217 VAL A O 1
ATOM 1239 N N . ARG A 1 92 ? 25.741 6.614 17.197 1.00 36.88 218 ARG A N 1
ATOM 1240 C CA . ARG A 1 92 ? 25.394 7.286 15.921 1.00 45.44 218 ARG A CA 1
ATOM 1241 C C . ARG A 1 92 ? 25.288 8.746 16.297 1.00 47.61 218 ARG A C 1
ATOM 1242 O O . ARG A 1 92 ? 24.185 9.300 16.224 1.00 51.84 218 ARG A O 1
ATOM 1246 N N . PRO A 1 93 ? 26.397 9.377 16.730 1.00 53.93 219 PRO A N 1
ATOM 1247 C CA . PRO A 1 93 ? 26.321 10.734 17.263 1.00 52.97 219 PRO A CA 1
ATOM 1248 C C . PRO A 1 93 ? 25.912 11.717 16.163 1.00 59.06 219 PRO A C 1
ATOM 1249 O O . PRO A 1 93 ? 25.163 12.620 16.446 1.00 74.29 219 PRO A O 1
ATOM 1260 N N . GLY A 1 94 ? 26.429 11.519 14.953 1.00 50.51 220 GLY A N 1
ATOM 1261 C CA . GLY A 1 94 ? 26.117 12.410 13.834 1.00 52.10 220 GLY A CA 1
ATOM 1262 C C . GLY A 1 94 ? 27.238 13.362 13.505 1.00 52.01 220 GLY A C 1
ATOM 1263 O O . GLY A 1 94 ? 28.269 13.315 14.187 1.00 54.48 220 GLY A O 1
ATOM 1267 N N . HIS A 1 95 ? 27.016 14.238 12.543 1.00 35.12 221 HIS A N 1
ATOM 1268 C CA . HIS A 1 95 ? 27.995 15.163 12.005 1.00 26.80 221 HIS A CA 1
ATOM 1269 C C . HIS A 1 95 ? 27.479 16.588 12.085 1.00 26.85 221 HIS A C 1
ATOM 1270 O O . HIS A 1 95 ? 26.277 16.829 12.133 1.00 34.97 221 HIS A O 1
ATOM 1284 N N . GLY A 1 96 ? 28.397 17.540 12.050 1.00 28.15 222 GLY A N 1
ATOM 1285 C CA . GLY A 1 96 ? 28.020 18.923 11.856 1.00 28.51 222 GLY A CA 1
ATOM 1286 C C . GLY A 1 96 ? 27.778 19.643 13.167 1.00 18.49 222 GLY A C 1
ATOM 1287 O O . GLY A 1 96 ? 28.276 19.295 14.249 1.00 20.56 222 GLY A O 1
ATOM 1291 N N . GLU A 1 97 ? 26.972 20.693 13.044 1.00 18.04 223 GLU A N 1
ATOM 1292 C CA . GLU A 1 97 ? 26.756 21.641 14.125 1.00 21.18 223 GLU A CA 1
ATOM 1293 C C . GLU A 1 97 ? 25.427 21.376 14.816 1.00 18.23 223 GLU A C 1
ATOM 1294 O O . GLU A 1 97 ? 24.445 21.011 14.174 1.00 16.55 223 GLU A O 1
ATOM 1306 N N . PHE A 1 98 ? 25.396 21.580 16.131 1.00 15.75 224 PHE A N 1
ATOM 1307 C CA . PHE A 1 98 ? 24.195 21.281 16.903 1.00 13.80 224 PHE A CA 1
ATOM 1308 C C . PHE A 1 98 ? 23.910 22.390 17.904 1.00 14.81 224 PHE A C 1
ATOM 1309 O O . PHE A 1 98 ? 24.812 23.098 18.346 1.00 15.28 224 PHE A O 1
ATOM 1326 N N . LEU A 1 99 ? 22.656 22.485 18.319 1.00 13.53 225 LEU A N 1
ATOM 1327 C CA . LEU A 1 99 ? 22.301 23.172 19.554 1.00 14.25 225 LEU A CA 1
ATOM 1328 C C . LEU A 1 99 ? 22.149 22.095 20.620 1.00 15.63 225 LEU A C 1
ATOM 1329 O O . LEU A 1 99 ? 21.268 21.235 20.519 1.00 18.48 225 LEU A O 1
ATOM 1345 N N . PHE A 1 100 ? 23.025 22.122 21.624 1.00 14.65 226 PHE A N 1
ATOM 1346 C CA . PHE A 1 100 ? 23.017 21.164 22.722 1.00 15.20 226 PHE A CA 1
ATOM 1347 C C . PHE A 1 100 ? 22.359 21.785 23.950 1.00 16.07 226 PHE A C 1
ATOM 1348 O O . PHE A 1 100 ? 22.724 22.893 24.361 1.00 16.68 226 PHE A O 1
ATOM 1365 N N . THR A 1 101 ? 21.402 21.081 24.543 1.00 14.75 227 THR A N 1
ATOM 1366 C CA . THR A 1 101 ? 20.824 21.511 25.811 1.00 16.10 227 THR A CA 1
ATOM 1367 C C . THR A 1 101 ? 20.901 20.367 26.816 1.00 15.42 227 THR A C 1
ATOM 1368 O O . THR A 1 101 ? 20.946 19.192 26.454 1.00 13.84 227 THR A O 1
ATOM 1379 N N . GLY A 1 102 ? 20.875 20.694 28.105 1.00 14.39 228 GLY A N 1
ATOM 1380 C CA . GLY A 1 102 ? 20.848 19.618 29.077 1.00 17.76 228 GLY A CA 1
ATOM 1381 C C . GLY A 1 102 ? 20.994 20.114 30.496 1.00 16.70 228 GLY A C 1
ATOM 1382 O O . GLY A 1 102 ? 20.832 21.303 30.783 1.00 15.49 228 GLY A O 1
ATOM 1386 N N . HIS A 1 103 ? 21.313 19.163 31.365 1.00 16.57 229 HIS A N 1
ATOM 1387 C CA . HIS A 1 103 ? 21.202 19.300 32.807 1.00 20.51 229 HIS A CA 1
ATOM 1388 C C . HIS A 1 103 ? 22.539 18.971 33.437 1.00 18.40 229 HIS A C 1
ATOM 1389 O O . HIS A 1 103 ? 23.301 18.137 32.935 1.00 19.02 229 HIS A O 1
ATOM 1403 N N . VAL A 1 104 ? 22.826 19.628 34.548 1.00 17.65 230 VAL A N 1
ATOM 1404 C CA . VAL A 1 104 ? 24.075 19.395 35.246 1.00 17.25 230 VAL A CA 1
ATOM 1405 C C . VAL A 1 104 ? 23.741 18.932 36.651 1.00 18.38 230 VAL A C 1
ATOM 1406 O O . VAL A 1 104 ? 23.041 19.626 37.393 1.00 19.03 230 VAL A O 1
ATOM 1419 N N . HIS A 1 105 ? 24.257 17.767 37.019 1.00 19.10 231 HIS A N 1
ATOM 1420 C CA . HIS A 1 105 ? 24.120 17.254 38.372 1.00 20.06 231 HIS A CA 1
ATOM 1421 C C . HIS A 1 105 ? 25.461 16.786 38.890 1.00 22.13 231 HIS A C 1
ATOM 1422 O O . HIS A 1 105 ? 26.128 15.963 38.251 1.00 27.05 231 HIS A O 1
ATOM 1436 N N . PHE A 1 106 ? 25.838 17.293 40.060 1.00 21.26 232 PHE A N 1
ATOM 1437 C CA . PHE A 1 106 ? 27.074 16.881 40.696 1.00 25.41 232 PHE A CA 1
ATOM 1438 C C . PHE A 1 106 ? 28.238 17.122 39.752 1.00 29.14 232 PHE A C 1
ATOM 1439 O O . PHE A 1 106 ? 29.188 16.344 39.669 1.00 36.63 232 PHE A O 1
ATOM 1456 N N . GLY A 1 107 ? 28.151 18.239 39.041 1.00 29.35 233 GLY A N 1
ATOM 1457 C CA . GLY A 1 107 ? 29.212 18.719 38.185 1.00 37.99 233 GLY A CA 1
ATOM 1458 C C . GLY A 1 107 ? 29.322 18.040 36.843 1.00 33.44 233 GLY A C 1
ATOM 1459 O O . GLY A 1 107 ? 30.265 18.328 36.098 1.00 30.28 233 GLY A O 1
ATOM 1463 N N . GLU A 1 108 ? 28.407 17.138 36.513 1.00 26.35 234 GLU A N 1
ATOM 1464 C CA . GLU A 1 108 ? 28.475 16.357 35.285 1.00 28.20 234 GLU A CA 1
ATOM 1465 C C . GLU A 1 108 ? 27.282 16.703 34.407 1.00 29.10 234 GLU A C 1
ATOM 1466 O O . GLU A 1 108 ? 26.131 16.628 34.848 1.00 22.68 234 GLU A O 1
ATOM 1478 N N . ALA A 1 109 ? 27.556 17.113 33.178 1.00 21.94 235 ALA A N 1
ATOM 1479 C CA . ALA A 1 109 ? 26.500 17.518 32.265 1.00 18.05 235 ALA A CA 1
ATOM 1480 C C . ALA A 1 109 ? 25.950 16.292 31.559 1.00 21.72 235 ALA A C 1
ATOM 1481 O O . ALA A 1 109 ? 26.708 15.413 31.130 1.00 24.09 235 ALA A O 1
ATOM 1488 N N . GLN A 1 110 ? 24.624 16.225 31.466 1.00 16.19 236 GLN A N 1
ATOM 1489 C CA . GLN A 1 110 ? 23.963 15.164 30.729 1.00 18.70 236 GLN A CA 1
ATOM 1490 C C . GLN A 1 110 ? 23.088 15.794 29.661 1.00 18.09 236 GLN A C 1
ATOM 1491 O O . GLN A 1 110 ? 22.364 16.765 29.917 1.00 17.76 236 GLN A O 1
ATOM 1505 N N . LEU A 1 111 ? 23.178 15.246 28.459 1.00 18.65 237 LEU A N 1
ATOM 1506 C CA . LEU A 1 111 ? 22.507 15.820 27.307 1.00 18.19 237 LEU A CA 1
ATOM 1507 C C . LEU A 1 111 ? 21.007 15.614 27.398 1.00 17.03 237 LEU A C 1
ATOM 1508 O O . LEU A 1 111 ? 20.539 14.517 27.721 1.00 21.93 237 LEU A O 1
ATOM 1524 N N . GLY A 1 112 ? 20.261 16.673 27.102 1.00 18.15 238 GLY A N 1
ATOM 1525 C CA . GLY A 1 112 ? 18.816 16.596 27.008 1.00 22.67 238 GLY A CA 1
ATOM 1526 C C . GLY A 1 112 ? 18.317 16.567 25.575 1.00 21.68 238 GLY A C 1
ATOM 1527 O O . GLY A 1 112 ? 17.597 15.646 25.169 1.00 22.54 238 GLY A O 1
ATOM 1531 N N . CYS A 1 113 ? 18.718 17.563 24.791 1.00 18.49 239 CYS A N 1
ATOM 1532 C CA . CYS A 1 113 ? 18.334 17.697 23.390 1.00 21.34 239 CYS A CA 1
ATOM 1533 C C . CYS A 1 113 ? 19.564 18.079 22.575 1.00 20.48 239 CYS A C 1
ATOM 1534 O O . CYS A 1 113 ? 20.511 18.671 23.102 1.00 18.25 239 CYS A O 1
ATOM 1541 N N . ALA A 1 114 ? 19.566 17.697 21.299 1.00 17.75 240 ALA A N 1
ATOM 1542 C CA . ALA A 1 114 ? 20.668 18.075 20.418 1.00 16.20 240 ALA A CA 1
ATOM 1543 C C . ALA A 1 114 ? 20.189 18.148 18.9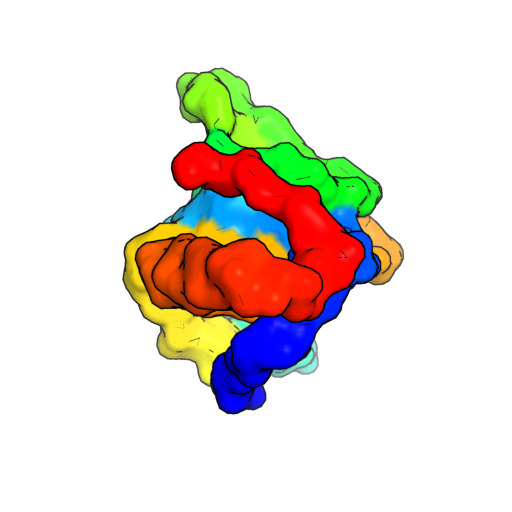75 1.00 14.39 240 ALA A C 1
ATOM 1544 O O . ALA A 1 114 ? 20.682 17.411 18.111 1.00 17.05 240 ALA A O 1
ATOM 1551 N N . PRO A 1 115 ? 19.258 19.033 18.668 1.00 15.07 241 PRO A N 1
ATOM 1552 C CA . PRO A 1 115 ? 18.869 19.228 17.264 1.00 17.68 241 PRO A CA 1
ATOM 1553 C C . PRO A 1 115 ? 20.043 19.747 16.441 1.00 22.94 241 PRO A C 1
ATOM 1554 O O . PRO A 1 115 ? 20.894 20.484 16.948 1.00 18.25 241 PRO A O 1
ATOM 1565 N N . ARG A 1 116 ? 20.098 19.345 15.167 1.00 16.97 242 ARG A N 1
ATOM 1566 C CA . ARG A 1 116 ? 21.026 19.970 14.230 1.00 14.61 242 ARG A CA 1
ATOM 1567 C C . ARG A 1 116 ? 20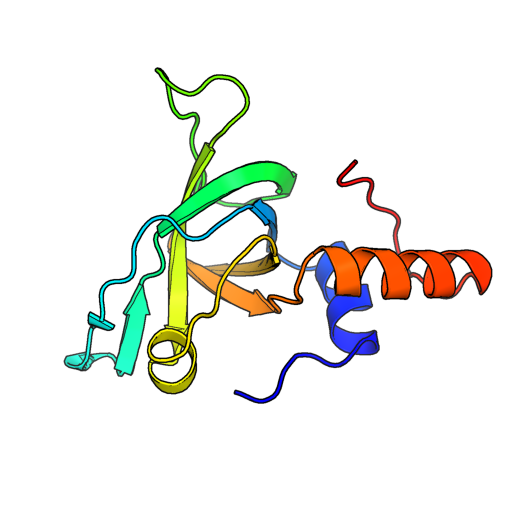.796 21.473 14.249 1.00 17.54 242 ARG A C 1
ATOM 1568 O O . ARG A 1 116 ? 19.661 21.940 14.369 1.00 19.19 242 ARG A O 1
ATOM 1589 N N . PHE A 1 117 ? 21.878 22.244 14.200 1.00 18.77 243 PHE A N 1
ATOM 1590 C CA . PHE A 1 117 ? 21.704 23.665 14.478 1.00 15.49 243 PHE A CA 1
ATOM 1591 C C . PHE A 1 117 ? 20.826 24.325 13.420 1.00 15.32 243 PHE A C 1
ATOM 1592 O O . PHE A 1 117 ? 19.980 25.164 13.744 1.00 19.85 243 PHE A O 1
ATOM 1609 N N . SER A 1 118 ? 21.034 23.984 12.147 1.00 17.17 244 SER A N 1
ATOM 1610 C CA . SER A 1 118 ? 20.230 24.582 11.092 1.00 19.55 244 SER A CA 1
ATOM 1611 C C . SER A 1 118 ? 18.762 24.199 11.223 1.00 24.91 244 SER A C 1
ATOM 1612 O O . SER A 1 118 ? 17.890 25.001 10.876 1.00 22.50 244 SER A O 1
ATOM 1620 N N . ASP A 1 119 ? 18.474 22.984 11.703 1.00 21.83 245 ASP A N 1
ATOM 1621 C CA . ASP A 1 119 ? 17.087 22.622 11.987 1.00 24.25 245 ASP A CA 1
ATOM 1622 C C . ASP A 1 119 ? 16.543 23.453 13.142 1.00 22.29 245 ASP A C 1
ATOM 1623 O O . ASP A 1 119 ? 15.402 23.935 13.096 1.00 20.63 245 ASP A O 1
ATOM 1632 N N . PHE A 1 120 ? 17.342 23.623 14.192 1.00 17.57 246 PHE A N 1
ATOM 1633 C CA . PHE A 1 120 ? 16.906 24.421 15.324 1.00 19.55 246 PHE A CA 1
ATOM 1634 C C . PHE A 1 120 ? 16.586 25.850 14.905 1.00 19.45 246 PHE A C 1
ATOM 1635 O O . PHE A 1 120 ? 15.570 26.416 15.317 1.00 20.75 246 PHE A O 1
ATOM 1652 N N . GLN A 1 121 ? 17.464 26.464 14.102 1.00 16.45 247 GLN A N 1
ATOM 1653 C CA . GLN A 1 121 ? 17.244 27.848 13.695 1.00 19.00 247 GLN A CA 1
ATOM 1654 C C . GLN A 1 121 ? 15.912 28.005 12.981 1.00 21.28 247 GLN A C 1
ATOM 1655 O O . GLN A 1 121 ? 15.187 28.983 13.191 1.00 21.77 247 GLN A O 1
ATOM 1669 N N . ARG A 1 122 ? 15.586 27.053 12.115 1.00 20.35 248 ARG A N 1
ATOM 1670 C CA . ARG A 1 122 ? 14.342 27.123 11.361 1.00 21.66 248 ARG A CA 1
ATOM 1671 C C . ARG A 1 122 ? 13.141 26.980 12.280 1.00 19.18 248 ARG A C 1
ATOM 1672 O O . ARG A 1 122 ? 12.163 27.731 12.158 1.00 22.20 248 ARG A O 1
ATOM 1693 N N . MET A 1 123 ? 13.193 26.013 13.191 1.00 19.57 249 MET A N 1
ATOM 1694 C CA . MET A 1 123 ? 12.109 25.838 14.150 1.00 19.07 249 MET A CA 1
ATOM 1695 C C . MET A 1 123 ? 11.924 27.092 14.989 1.00 19.24 249 MET A C 1
ATOM 1696 O O . MET A 1 123 ? 10.799 27.567 15.177 1.00 18.39 249 MET A O 1
ATOM 1710 N N . TYR A 1 124 ? 13.022 27.630 15.516 1.00 18.40 250 TYR A N 1
ATOM 1711 C CA . TYR A 1 124 ? 12.948 28.775 16.414 1.00 21.34 250 TYR A CA 1
ATOM 1712 C C . TYR A 1 124 ? 12.401 30.005 15.696 1.00 22.26 250 TYR A C 1
ATOM 1713 O O . TYR A 1 124 ? 11.594 30.750 16.268 1.00 20.95 250 TYR A O 1
ATOM 1731 N N . ARG A 1 125 ? 12.823 30.237 14.448 1.00 21.68 251 ARG A N 1
ATOM 1732 C CA . ARG A 1 125 ? 12.308 31.383 13.707 1.00 22.71 251 ARG A CA 1
ATOM 1733 C C . ARG A 1 125 ? 10.802 31.271 13.518 1.00 22.88 251 ARG A C 1
ATOM 1734 O O . ARG A 1 125 ? 10.076 32.265 13.650 1.00 26.87 251 ARG A O 1
ATOM 1755 N N . LYS A 1 126 ? 10.309 30.068 13.207 1.00 22.88 252 LYS A N 1
ATOM 1756 C CA . LYS A 1 126 ? 8.867 29.873 13.100 1.00 22.91 252 LYS A CA 1
ATOM 1757 C C . LYS A 1 126 ? 8.190 30.104 14.447 1.00 21.31 252 LYS A C 1
ATOM 1758 O O . LYS A 1 126 ? 7.151 30.767 14.527 1.00 23.45 252 LYS A O 1
ATOM 1777 N N . ALA A 1 127 ? 8.756 29.551 15.526 1.00 19.25 253 ALA A N 1
ATOM 1778 C CA . ALA A 1 127 ? 8.137 29.761 16.834 1.00 20.90 253 ALA A CA 1
ATOM 1779 C C . ALA A 1 127 ? 8.086 31.248 17.161 1.00 22.10 253 ALA A C 1
ATOM 1780 O O . ALA A 1 127 ? 7.082 31.751 17.673 1.00 21.11 253 ALA A O 1
ATOM 1787 N N . GLU A 1 128 ? 9.178 31.963 16.888 1.00 21.93 254 GLU A N 1
ATOM 1788 C CA . GLU A 1 128 ? 9.232 33.388 17.177 1.00 22.68 254 GLU A CA 1
ATOM 1789 C C . GLU A 1 128 ? 8.191 34.142 16.362 1.00 28.44 254 GLU A C 1
ATOM 1790 O O . GLU A 1 128 ? 7.506 35.029 16.880 1.00 28.39 254 GLU A O 1
ATOM 1802 N N . GLU A 1 129 ? 8.048 33.782 15.084 1.00 24.02 255 GLU A N 1
ATOM 1803 C CA . GLU A 1 129 ? 7.025 34.388 14.234 1.00 29.95 255 GLU A CA 1
ATOM 1804 C C . GLU A 1 129 ? 5.631 34.178 14.805 1.00 31.38 255 GLU A C 1
ATOM 1805 O O . GLU A 1 129 ? 4.776 35.071 14.740 1.00 31.80 255 GLU A O 1
ATOM 1817 N N . MET A 1 130 ? 5.374 32.991 15.342 1.00 28.14 256 MET A N 1
ATOM 1818 C CA . MET A 1 130 ? 4.081 32.696 15.934 1.00 30.96 256 MET A CA 1
ATOM 1819 C C . MET A 1 130 ? 3.912 33.337 17.302 1.00 24.52 256 MET A C 1
ATOM 1820 O O . MET A 1 130 ? 2.779 33.488 17.765 1.00 27.61 256 MET A O 1
ATOM 1834 N N . GLY A 1 131 ? 5.007 33.714 17.951 1.00 28.15 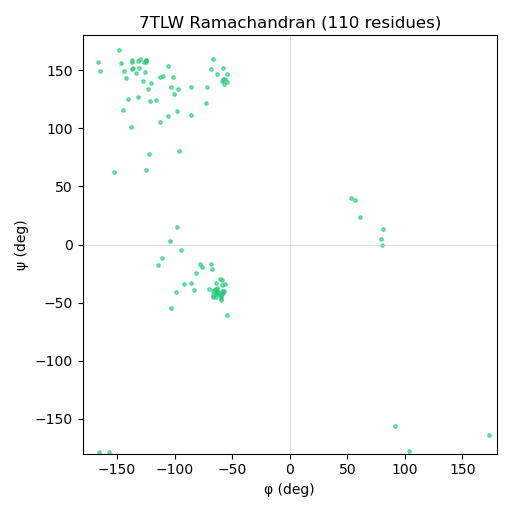257 GLY A N 1
ATOM 1835 C CA . GLY A 1 131 ? 4.941 34.238 19.294 1.00 27.44 257 GLY A CA 1
ATOM 1836 C C . GLY A 1 131 ? 4.831 33.200 20.385 1.00 25.18 257 GLY A C 1
ATOM 1837 O O . GLY A 1 131 ? 4.528 33.566 21.525 1.00 28.34 257 GLY A O 1
ATOM 1841 N N . ILE A 1 132 ? 5.080 31.921 20.085 1.00 23.89 258 ILE A N 1
ATOM 1842 C CA . ILE A 1 132 ? 4.867 30.855 21.062 1.00 22.09 258 ILE A CA 1
ATOM 1843 C C . ILE A 1 132 ? 6.120 30.469 21.847 1.00 25.73 258 ILE A C 1
ATOM 1844 O O . ILE A 1 132 ? 6.031 29.621 22.756 1.00 23.97 258 ILE A O 1
ATOM 1860 N N . ASN A 1 133 ? 7.268 31.038 21.534 1.00 22.26 259 ASN A N 1
ATOM 1861 C CA . ASN A 1 133 ? 8.473 30.726 22.284 1.00 23.05 259 ASN A CA 1
ATOM 1862 C C . ASN A 1 133 ? 8.417 31.364 23.665 1.00 20.49 259 ASN A C 1
ATOM 1863 O O . ASN A 1 133 ? 8.291 32.587 23.760 1.00 21.88 259 ASN A O 1
ATOM 1874 N N . PRO A 1 134 ? 8.516 30.587 24.768 1.00 20.70 260 PRO A N 1
ATOM 1875 C CA . PRO A 1 134 ? 8.382 31.153 26.115 1.00 20.21 260 PRO A CA 1
ATOM 1876 C C . PRO A 1 134 ? 9.534 32.095 26.482 1.00 23.67 260 PRO A C 1
ATOM 1877 O O . PRO A 1 134 ? 9.377 32.867 27.390 1.00 26.11 260 PRO A O 1
ATOM 1888 N N . CYS A 1 135 ? 10.672 31.971 25.806 1.00 23.25 261 CYS A N 1
ATOM 1889 C CA . CYS A 1 135 ? 11.837 32.854 26.047 1.00 32.62 261 CYS A CA 1
ATOM 1890 C C . CYS A 1 135 ? 12.620 33.058 24.757 1.00 31.92 261 CYS A C 1
ATOM 1891 O O . CYS A 1 135 ? 12.425 32.281 23.816 1.00 23.77 261 CYS A O 1
ATOM 1898 N N . GLU A 1 136 ? 13.524 34.027 24.763 1.00 27.64 262 GLU A N 1
ATOM 1899 C CA . GLU A 1 136 ? 14.314 34.357 23.561 1.00 29.06 262 GLU A CA 1
ATOM 1900 C C . GLU A 1 136 ? 15.772 33.946 23.746 1.00 29.10 262 GLU A C 1
ATOM 1901 O O . GLU A 1 136 ? 16.257 34.004 24.881 1.00 31.83 262 GLU A O 1
ATOM 1913 N N . ILE A 1 137 ? 16.417 33.500 22.677 1.00 29.09 263 ILE A N 1
ATOM 1914 C CA . ILE A 1 137 ? 17.876 33.222 22.691 1.00 29.52 263 ILE A CA 1
ATOM 1915 C C . ILE A 1 137 ? 18.410 33.780 21.377 1.00 33.19 263 ILE A C 1
ATOM 1916 O O . ILE A 1 137 ? 17.596 33.967 20.464 1.00 32.16 263 ILE A O 1
ATOM 1932 N N . ASN A 1 138 ? 19.706 34.062 21.288 1.00 36.44 264 ASN A N 1
ATOM 1933 C CA . ASN A 1 138 ? 20.331 34.470 20.002 1.00 37.10 264 ASN A CA 1
ATOM 1934 C C . ASN A 1 138 ? 21.666 33.737 19.918 1.00 34.49 264 ASN A C 1
ATOM 1935 O O . ASN A 1 138 ? 22.589 34.172 20.597 1.00 43.01 264 ASN A O 1
ATOM 1946 N N . MET A 1 139 ? 21.733 32.648 19.152 1.00 50.13 265 MET A N 1
ATOM 1947 C CA . MET A 1 139 ? 22.967 31.820 19.013 1.00 45.19 265 MET A CA 1
ATOM 1948 C C . MET A 1 139 ? 23.686 32.241 17.732 1.00 40.11 265 MET A C 1
ATOM 1949 O O . MET A 1 139 ? 24.555 31.485 17.306 1.00 40.12 265 MET A O 1
ATOM 1963 N N . GLU A 1 140 ? 23.323 33.396 17.160 1.00 55.04 266 GLU A N 1
ATOM 1964 C CA . GLU A 1 140 ? 23.987 33.985 15.962 1.00 61.45 266 GLU A CA 1
ATOM 1965 C C . GLU A 1 140 ? 23.360 33.412 14.688 1.00 68.21 266 GLU A C 1
ATOM 1966 O O . GLU A 1 140 ? 22.122 33.400 14.625 1.00 80.36 266 GLU A O 1
#

Sequence (124 aa):
CRPCSDTEVLLAICTSDFVVRGFFIEDVTTHVPEQQVSVIIYLRVNRLHRQKSRVVFQPAPEDSGHWLGHVTTLLQCGVRPGHGEFLFTGHVHFGEAQLGCAPRFSDFQRMYRKAEEMGINPCEINME

GO terms:
  GO:0005179 hormone activity (F, IDA)
  GO:0005576 extracellular region (C, IDA)
  GO:0009409 response to cold (P, IDA)
  GO:0014850 response to muscle activity (P, IDA)
  GO:0050873 brown fat cell differentiation (P, IDA)
  GO:0050728 negative regulation of inflammatory response (P, IDA)
  GO:0097009 energy homeostasis (P, IDA)
  GO:0090336 positive regulation of brown fat cell differentiation (P, IDA)
  GO:0005576 extracellular region (C, HDA)
  GO:0045444 fat cell differ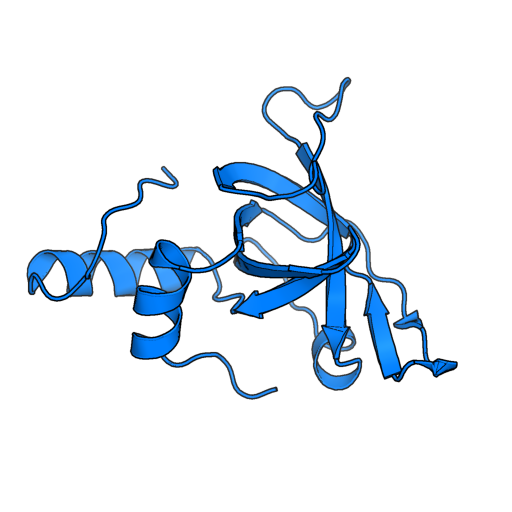entiation (P, IDA)

Secondary structure (DSSP, 8-state):
-PPPPHHHHHHHHHHSSEEEEEEEEEEEEEGGGTEEEEEEEEEEEEE-STT-SEE-SSSTT-EEEEEEEEHHHHTS--SSEEEEEEEEETTEEEEEE--BHHHHHHHHHHHHHHT--SS-----

Nearest PDB structures (foldseek):
  7tlw-assembly1_A  TM=1.008E+00  e=3.115E-26  Mus musculus
  7tlh-assembly3_A  TM=9.134E-01  e=5.615E-15  Mus musculus
  7tlh-assembly4_D  TM=9.140E-01  e=1.598E-14  Mus musculus
  7tlh-assembly2_C  TM=9.192E-01  e=1.222E-13  Mus musculus
  6xzu-assembly1_B  TM=5.072E-01  e=4.487E-04  Mus musculus

InterPro domains:
  IPR051998 Meteorin-like [PTHR28593] (22-309)
  IPR060389 Meteorin-like, N-terminal domain [PF27640] (54-176)